Protein AF-A0A2W6CCV8-F1 (afdb_monomer)

Secondary structure (DSSP, 8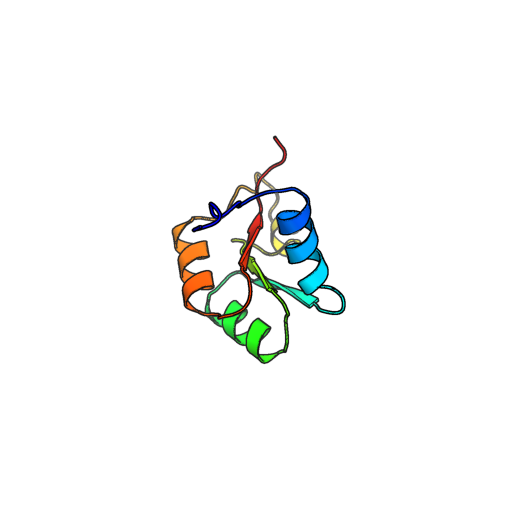-state):
-------S-HHHHHHHHHTTTTS-EEEESSHHHHHHHHHTT-SEEEE-SS-HHHHHHH-S---PPPHHHHHHHHHH-SS-EEE-----

Solvent-accessible surface area (backbone atoms only — not comparable to full-atom values): 5448 Å² total; per-residue (Å²): 135,84,78,79,87,85,74,89,44,70,68,56,57,50,50,60,59,60,74,50,65,96,55,46,71,44,82,29,68,46,36,68,50,38,36,50,39,49,75,72,62,33,55,27,37,32,44,38,79,59,56,73,69,51,47,65,72,73,51,83,86,84,71,54,54,61,65,70,61,47,52,46,32,54,73,48,44,89,57,53,76,44,71,60,72,71,92,131

Mean predicted aligned error: 3.64 Å

Structure (mmCIF, N/CA/C/O backbone):
data_AF-A0A2W6CCV8-F1
#
_entry.id   AF-A0A2W6CCV8-F1
#
loop_
_atom_site.group_PDB
_atom_site.id
_atom_site.type_symbol
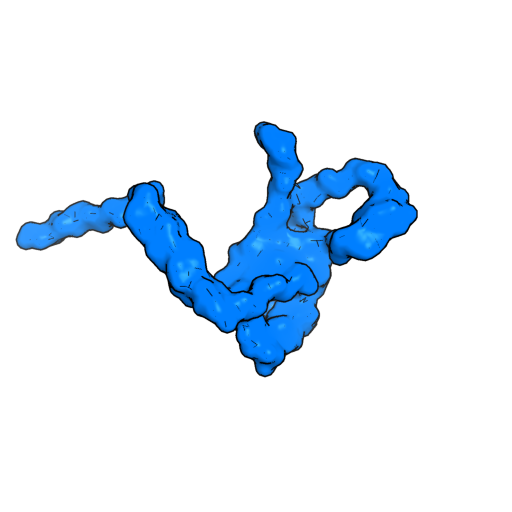_atom_site.label_atom_id
_atom_site.label_alt_id
_atom_site.label_comp_id
_atom_site.label_asym_id
_atom_site.label_entity_id
_atom_site.label_seq_id
_atom_site.pdbx_PDB_ins_code
_atom_site.Cartn_x
_atom_site.Cartn_y
_atom_site.Cartn_z
_atom_site.occupancy
_atom_site.B_iso_or_equiv
_atom_site.auth_seq_id
_atom_site.auth_comp_id
_atom_site.auth_asym_id
_atom_site.auth_atom_id
_atom_site.pdbx_PDB_model_num
ATOM 1 N N . MET A 1 1 ? -22.196 25.662 18.870 1.00 51.94 1 MET A N 1
ATOM 2 C CA . MET A 1 1 ? -20.873 26.048 18.338 1.00 51.94 1 MET A CA 1
ATOM 3 C C . MET A 1 1 ? -20.349 24.876 17.540 1.00 51.94 1 MET A C 1
ATOM 5 O O . MET A 1 1 ? -20.156 23.817 18.117 1.00 51.94 1 MET A O 1
ATOM 9 N N . THR A 1 2 ? -20.209 25.023 16.228 1.00 62.28 2 THR A N 1
ATOM 10 C CA . THR A 1 2 ? -19.635 23.976 15.378 1.00 62.28 2 THR A CA 1
ATOM 11 C C . THR A 1 2 ? -18.122 24.145 15.434 1.00 62.28 2 THR A C 1
ATOM 13 O O . THR A 1 2 ? -17.602 25.115 14.888 1.00 62.28 2 THR A O 1
ATOM 16 N N . GLU A 1 3 ? -17.415 23.279 16.162 1.00 76.00 3 GLU A N 1
ATOM 17 C CA . GLU A 1 3 ? -15.950 23.260 16.102 1.00 76.00 3 GLU A CA 1
ATOM 18 C C . GLU A 1 3 ? -15.508 22.996 14.658 1.00 76.00 3 GLU A C 1
ATOM 20 O O . GLU A 1 3 ? -16.015 22.093 13.988 1.00 76.00 3 GLU A O 1
ATOM 25 N N . ALA A 1 4 ? -14.575 23.807 14.159 1.00 81.19 4 ALA A N 1
ATOM 26 C CA . ALA A 1 4 ? -13.990 23.597 12.844 1.00 81.19 4 ALA A CA 1
ATOM 27 C C . ALA A 1 4 ? -13.233 22.260 12.831 1.00 81.19 4 ALA A C 1
ATOM 29 O O . ALA A 1 4 ? -12.429 21.979 13.719 1.00 81.19 4 ALA A O 1
ATOM 30 N N . ARG A 1 5 ? -13.474 21.423 11.816 1.00 87.81 5 ARG A N 1
ATOM 31 C CA . ARG A 1 5 ? -12.804 20.124 11.681 1.00 87.81 5 ARG A CA 1
ATOM 32 C C . ARG A 1 5 ? -11.320 20.336 11.374 1.00 87.81 5 ARG A C 1
ATOM 34 O O . ARG A 1 5 ? -10.968 20.771 10.283 1.00 87.81 5 ARG A O 1
ATOM 41 N N . ILE A 1 6 ? -10.450 19.993 12.320 1.00 90.81 6 ILE A N 1
ATOM 42 C CA . ILE A 1 6 ? -8.996 20.105 12.161 1.00 90.81 6 ILE A CA 1
ATOM 43 C C . ILE A 1 6 ? -8.440 18.783 11.603 1.00 90.81 6 ILE A C 1
ATOM 45 O O . ILE A 1 6 ? -8.486 17.749 12.269 1.00 90.81 6 ILE A O 1
ATOM 49 N N . THR A 1 7 ? -7.887 18.807 10.388 1.00 94.31 7 THR A N 1
ATOM 50 C CA . THR A 1 7 ? -7.300 17.636 9.706 1.00 94.31 7 THR A CA 1
ATOM 51 C C . THR A 1 7 ? -5.775 17.730 9.611 1.00 94.31 7 THR A C 1
ATOM 53 O O . THR A 1 7 ? -5.212 18.818 9.632 1.00 94.31 7 THR A O 1
ATOM 56 N N . GLY A 1 8 ? -5.083 16.593 9.477 1.00 94.75 8 GLY A N 1
ATOM 57 C CA . GLY A 1 8 ? -3.655 16.563 9.114 1.00 94.75 8 GLY A CA 1
ATOM 58 C C . GLY A 1 8 ? -2.661 17.030 10.187 1.00 94.75 8 GLY A C 1
ATOM 59 O O . GLY A 1 8 ? -1.485 17.227 9.877 1.00 94.75 8 GLY A O 1
ATOM 60 N N . THR A 1 9 ? -3.094 17.188 11.439 1.00 96.94 9 THR A N 1
ATOM 61 C CA . THR A 1 9 ? -2.197 17.503 12.563 1.00 96.94 9 THR A CA 1
ATOM 62 C C . THR A 1 9 ? -1.276 16.332 12.891 1.00 96.94 9 THR A C 1
ATOM 64 O O . THR A 1 9 ? -1.590 15.178 12.596 1.00 96.94 9 THR A O 1
ATOM 67 N N . GLU A 1 10 ? -0.162 16.614 13.569 1.00 97.69 10 GLU A N 1
ATOM 68 C CA . GLU A 1 10 ? 0.769 15.587 14.059 1.00 97.69 10 GLU A CA 1
ATOM 69 C C . GLU A 1 10 ? 0.066 14.482 14.853 1.00 97.69 10 GLU A C 1
ATOM 71 O O . GLU A 1 10 ? 0.331 13.301 14.647 1.00 97.69 10 GLU A O 1
ATOM 76 N N . ARG A 1 11 ? -0.883 14.856 15.719 1.00 96.38 11 ARG A N 1
ATOM 77 C CA . ARG A 1 11 ? -1.655 13.899 16.519 1.00 96.38 11 ARG A CA 1
ATOM 78 C C . ARG A 1 11 ? -2.471 12.950 15.642 1.00 96.38 11 ARG A C 1
ATOM 80 O O . ARG A 1 11 ? -2.459 11.752 15.890 1.00 96.38 11 ARG A O 1
ATOM 87 N N . VAL A 1 12 ? -3.148 13.475 14.617 1.00 96.19 12 VAL A N 1
ATOM 88 C CA . VAL A 1 12 ? -3.965 12.668 13.693 1.00 96.19 12 VAL A CA 1
ATOM 89 C C . VAL A 1 12 ? -3.080 11.749 12.849 1.00 96.19 12 VAL A C 1
ATOM 91 O O . VAL A 1 12 ? -3.378 10.565 12.726 1.00 96.19 12 VAL A O 1
ATOM 94 N N . LYS A 1 13 ? -1.962 12.262 12.320 1.00 97.56 13 LYS A N 1
ATOM 95 C CA . LYS A 1 13 ? -1.008 11.479 11.517 1.00 97.56 13 LYS A CA 1
ATOM 96 C C . LYS A 1 13 ? -0.383 10.335 12.316 1.00 97.56 13 LYS A C 1
ATOM 98 O O . LYS A 1 13 ? -0.340 9.207 11.837 1.00 97.56 13 LYS A O 1
ATOM 103 N N . ARG A 1 14 ? 0.067 10.613 13.544 1.00 97.69 14 ARG A N 1
ATOM 104 C CA . ARG A 1 14 ? 0.624 9.590 14.443 1.00 97.69 14 ARG A CA 1
ATOM 105 C C . ARG A 1 14 ? -0.442 8.587 14.860 1.00 97.69 14 ARG A C 1
ATOM 107 O O . ARG A 1 14 ? -0.194 7.395 14.772 1.00 97.69 14 ARG A O 1
ATOM 114 N N . GLY A 1 15 ? -1.637 9.058 15.223 1.00 97.75 15 GLY A N 1
ATOM 115 C CA . GLY A 1 15 ? -2.763 8.198 15.589 1.00 97.75 15 GLY A CA 1
ATOM 116 C C . GLY A 1 15 ? -3.124 7.180 14.504 1.00 97.75 15 GLY A C 1
ATOM 117 O O . GLY A 1 15 ? -3.343 6.019 14.824 1.00 97.75 15 GLY A O 1
ATOM 118 N N . LEU A 1 16 ? -3.095 7.574 13.224 1.00 96.81 16 LEU A N 1
ATOM 119 C CA . LEU A 1 16 ? -3.308 6.640 12.113 1.00 96.81 16 LEU A CA 1
ATOM 120 C C . LEU A 1 16 ? -2.267 5.508 12.096 1.00 96.81 16 LEU A C 1
ATOM 122 O O . LEU A 1 16 ? -2.631 4.351 11.918 1.00 96.81 16 LEU A O 1
ATOM 126 N N . ALA A 1 17 ? -0.984 5.822 12.300 1.00 97.50 17 ALA A N 1
ATOM 127 C CA . ALA A 1 17 ? 0.074 4.810 12.337 1.00 97.50 17 ALA A CA 1
ATOM 128 C C . ALA A 1 17 ? -0.045 3.883 13.561 1.00 97.50 17 ALA A C 1
ATOM 130 O O . ALA A 1 17 ? 0.222 2.688 13.463 1.00 97.50 17 ALA A O 1
ATOM 131 N N . GLU A 1 18 ? -0.483 4.415 14.704 1.00 98.12 18 GLU A N 1
ATOM 132 C CA . GLU A 1 18 ? -0.723 3.641 15.926 1.00 98.12 18 GLU A CA 1
ATOM 133 C C . GLU A 1 18 ? -1.809 2.568 15.741 1.00 98.12 18 GLU A C 1
ATOM 135 O O . GLU A 1 18 ? -1.672 1.471 16.279 1.00 98.12 18 GLU A O 1
ATOM 140 N N . MET A 1 19 ? -2.838 2.837 14.928 1.00 97.38 19 MET A N 1
ATOM 141 C CA . MET A 1 19 ? -3.910 1.874 14.622 1.00 97.38 19 MET A CA 1
ATOM 142 C C . MET A 1 19 ? -3.433 0.640 13.840 1.00 97.38 19 MET A C 1
ATOM 144 O O . MET A 1 19 ? -4.145 -0.358 13.800 1.00 97.38 19 MET A O 1
ATOM 148 N N . LEU A 1 20 ? -2.248 0.693 13.223 1.00 97.75 20 LEU A N 1
ATOM 149 C CA . LEU A 1 20 ? -1.682 -0.408 12.432 1.00 97.75 20 LEU A CA 1
ATOM 150 C C . LEU A 1 20 ? -0.750 -1.320 13.248 1.00 97.75 20 LEU A C 1
ATOM 152 O O . LEU A 1 20 ? -0.216 -2.298 12.721 1.00 97.75 20 LEU A O 1
ATOM 156 N N . LYS A 1 21 ? -0.508 -1.002 14.527 1.00 97.75 21 LYS A N 1
ATOM 157 C CA . LYS A 1 21 ? 0.383 -1.786 15.391 1.00 97.75 21 LYS A CA 1
ATOM 158 C C . LYS A 1 21 ? -0.139 -3.208 15.599 1.00 97.75 21 LYS A C 1
ATOM 160 O O . LYS A 1 21 ? -1.330 -3.429 15.769 1.00 97.75 21 LYS A O 1
ATOM 165 N N . GLY A 1 22 ? 0.789 -4.166 15.636 1.00 96.94 22 GLY A N 1
ATOM 166 C CA . GLY A 1 22 ? 0.483 -5.587 15.840 1.00 96.94 22 GLY A CA 1
ATOM 167 C C . GLY A 1 22 ? -0.009 -6.323 14.590 1.00 96.94 22 GLY A C 1
ATOM 168 O O . GLY A 1 22 ? -0.251 -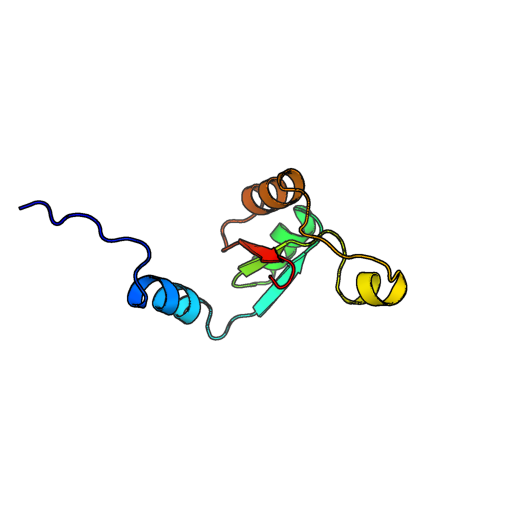7.522 14.66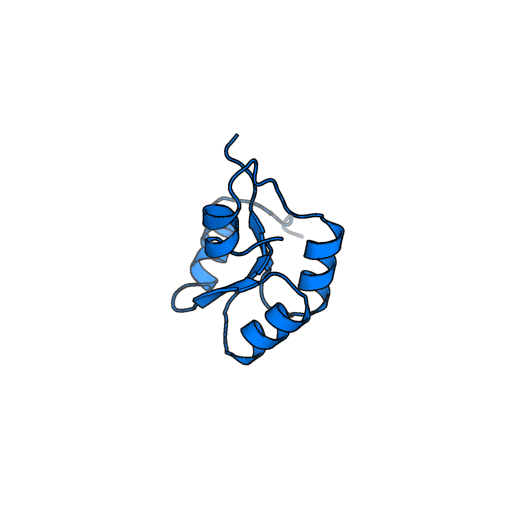6 1.00 96.94 22 GLY A O 1
ATOM 169 N N . GLY A 1 23 ? -0.130 -5.633 13.453 1.00 97.94 23 GLY A N 1
ATOM 170 C CA . GLY A 1 23 ? -0.520 -6.223 12.178 1.00 97.94 23 GLY A CA 1
ATOM 171 C C . GLY A 1 23 ? 0.629 -6.431 11.195 1.00 97.94 23 GLY A C 1
ATOM 172 O O . GLY A 1 23 ? 1.776 -6.057 11.443 1.00 97.94 23 GLY A O 1
ATOM 173 N N . VAL A 1 24 ? 0.287 -6.999 10.039 1.00 98.56 24 VAL A N 1
ATOM 174 C CA . VAL A 1 24 ? 1.184 -7.161 8.887 1.00 98.56 24 VAL A CA 1
ATOM 175 C C . VAL A 1 24 ? 0.702 -6.279 7.738 1.00 98.56 24 VAL A C 1
ATOM 177 O O . VAL A 1 24 ? -0.492 -6.245 7.440 1.00 98.56 24 VAL A O 1
ATOM 180 N N . ILE A 1 25 ? 1.638 -5.583 7.089 1.00 98.56 25 ILE A N 1
ATOM 181 C CA . ILE A 1 25 ? 1.404 -4.828 5.853 1.00 98.56 25 ILE A CA 1
ATOM 182 C C . ILE A 1 25 ? 2.032 -5.616 4.706 1.00 98.56 25 ILE A C 1
ATOM 184 O O . ILE A 1 25 ? 3.218 -5.941 4.777 1.00 98.56 25 ILE A O 1
ATOM 188 N N . MET A 1 26 ? 1.252 -5.939 3.676 1.00 98.62 26 MET A N 1
ATOM 189 C CA . MET A 1 26 ? 1.704 -6.801 2.577 1.00 98.62 26 MET A CA 1
ATOM 190 C C . MET A 1 26 ? 1.949 -6.006 1.292 1.00 98.62 26 MET A C 1
ATOM 192 O O . MET A 1 26 ? 1.100 -5.218 0.882 1.00 98.62 26 MET A O 1
ATOM 196 N N . ASP A 1 27 ? 3.095 -6.235 0.648 1.00 98.38 27 ASP A N 1
ATOM 197 C CA . ASP A 1 27 ? 3.379 -5.737 -0.703 1.00 98.38 27 ASP A CA 1
ATOM 198 C C . ASP A 1 27 ? 2.509 -6.498 -1.723 1.00 98.38 27 ASP A C 1
ATOM 200 O O . ASP A 1 27 ? 2.499 -7.730 -1.724 1.00 98.38 27 ASP A O 1
ATOM 204 N N . VAL A 1 28 ? 1.799 -5.778 -2.596 1.00 98.31 28 VAL A N 1
ATOM 205 C CA . VAL A 1 28 ? 0.902 -6.348 -3.618 1.00 98.31 28 VAL A CA 1
ATOM 206 C C . VAL A 1 28 ? 1.077 -5.642 -4.962 1.00 98.31 28 VAL A C 1
ATOM 208 O O . VAL A 1 28 ? 1.297 -4.428 -5.014 1.00 98.31 28 VAL A O 1
ATOM 211 N N . VAL A 1 29 ? 0.965 -6.407 -6.052 1.00 97.81 29 VAL A N 1
ATOM 212 C CA . VAL A 1 29 ? 1.128 -5.906 -7.430 1.00 97.81 29 VAL A CA 1
ATOM 213 C C . VAL A 1 29 ? -0.160 -5.952 -8.264 1.00 97.81 29 VAL A C 1
ATOM 215 O O . VAL A 1 29 ? -0.194 -5.377 -9.349 1.00 97.81 29 VAL A O 1
ATOM 218 N N . THR A 1 30 ? -1.230 -6.591 -7.774 1.00 98.12 30 THR A N 1
ATOM 219 C CA . THR A 1 30 ? -2.546 -6.627 -8.444 1.00 98.12 30 THR A CA 1
ATOM 220 C C . THR A 1 30 ? -3.710 -6.472 -7.452 1.00 98.12 30 THR A C 1
ATOM 222 O O . THR A 1 30 ? -3.526 -6.728 -6.255 1.00 98.12 30 THR A O 1
ATOM 225 N N . PRO A 1 31 ? -4.918 -6.093 -7.919 1.00 98.31 31 PRO A N 1
ATOM 226 C CA . PRO A 1 31 ? -6.130 -6.073 -7.095 1.00 98.31 31 PRO A CA 1
ATOM 227 C C . PRO A 1 31 ? -6.437 -7.419 -6.425 1.00 98.31 31 PRO A C 1
ATOM 229 O O . PRO A 1 31 ? -6.789 -7.461 -5.250 1.00 98.31 31 PRO A O 1
ATOM 232 N N . GLU A 1 32 ? -6.229 -8.533 -7.127 1.00 98.44 32 GLU A N 1
ATOM 233 C CA . GLU A 1 32 ? -6.482 -9.879 -6.600 1.00 98.44 32 GLU A CA 1
ATOM 234 C C . GLU A 1 32 ? -5.540 -10.209 -5.439 1.00 98.44 32 GLU A C 1
ATOM 236 O O . GLU A 1 32 ? -5.966 -10.774 -4.431 1.00 98.44 32 GLU A O 1
ATOM 241 N N . GLN A 1 33 ? -4.263 -9.824 -5.542 1.00 98.44 33 GLN A N 1
ATOM 242 C CA . GLN A 1 33 ? -3.322 -9.960 -4.429 1.00 98.44 33 GLN A CA 1
ATOM 243 C C . GLN A 1 33 ? -3.737 -9.114 -3.227 1.00 98.44 33 GLN A C 1
ATOM 245 O O . GLN A 1 33 ? -3.596 -9.573 -2.095 1.00 98.44 33 GLN A O 1
ATOM 250 N N . ALA A 1 34 ? -4.276 -7.914 -3.457 1.00 98.62 34 ALA A N 1
ATOM 251 C CA . ALA A 1 34 ? -4.779 -7.061 -2.388 1.00 98.62 34 ALA A CA 1
ATOM 252 C C . ALA A 1 34 ? -5.952 -7.718 -1.646 1.00 98.62 34 ALA A C 1
ATOM 254 O O . ALA A 1 34 ? -5.910 -7.823 -0.420 1.00 98.62 34 ALA A O 1
ATOM 255 N N . SER A 1 35 ? -6.944 -8.245 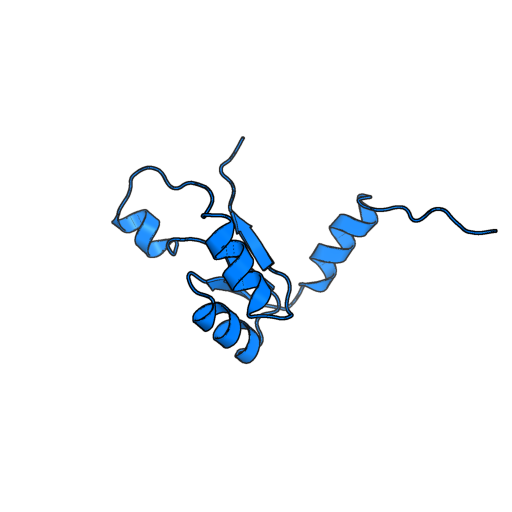-2.372 1.00 98.56 35 SER A N 1
ATOM 256 C CA . SER A 1 35 ? -8.070 -8.961 -1.759 1.00 98.56 35 SER A CA 1
ATOM 257 C C . SER A 1 35 ? -7.621 -10.228 -1.017 1.00 98.56 35 SER A C 1
ATOM 259 O O . SER A 1 35 ? -8.138 -10.526 0.058 1.00 98.56 35 SER A O 1
ATOM 261 N N . MET A 1 36 ? -6.622 -10.959 -1.532 1.00 98.62 36 MET A N 1
ATOM 262 C CA . MET A 1 36 ? -6.035 -12.103 -0.818 1.00 98.62 36 MET A CA 1
ATOM 263 C C . MET A 1 36 ? -5.303 -11.683 0.463 1.00 98.62 36 MET A C 1
ATOM 265 O O . MET A 1 36 ? -5.422 -12.366 1.479 1.00 98.62 36 MET A O 1
ATOM 269 N N . ALA A 1 37 ? -4.568 -10.569 0.438 1.00 98.69 37 ALA A N 1
ATOM 270 C CA . ALA A 1 37 ? -3.886 -10.037 1.615 1.00 98.69 37 ALA A CA 1
ATOM 271 C C . ALA A 1 37 ? -4.883 -9.618 2.706 1.00 98.69 37 ALA A C 1
ATOM 273 O O . ALA A 1 37 ? -4.692 -9.952 3.876 1.00 98.69 37 ALA A O 1
ATOM 274 N N . GLU A 1 38 ? -5.971 -8.943 2.327 1.00 98.62 38 GLU A N 1
ATOM 275 C CA . GLU A 1 38 ? -7.059 -8.590 3.245 1.00 98.62 38 GLU A CA 1
ATOM 276 C C . GLU A 1 38 ? -7.712 -9.842 3.848 1.00 98.62 38 GLU A C 1
ATOM 278 O O . GLU A 1 38 ? -7.830 -9.946 5.069 1.00 98.62 38 GLU A O 1
ATOM 283 N N . ALA A 1 39 ? -8.046 -10.839 3.021 1.00 98.50 39 ALA A N 1
ATOM 284 C CA . ALA A 1 39 ? -8.613 -12.106 3.487 1.00 98.50 39 ALA A CA 1
ATOM 285 C C . ALA A 1 39 ? -7.664 -12.884 4.421 1.00 98.50 39 ALA A C 1
ATOM 287 O O . ALA A 1 39 ? -8.121 -13.594 5.317 1.00 98.50 39 ALA A O 1
ATOM 288 N N . ALA A 1 40 ? -6.349 -12.732 4.245 1.00 98.50 40 ALA A N 1
ATOM 289 C CA . ALA A 1 40 ? -5.324 -13.313 5.111 1.00 98.50 40 ALA A CA 1
ATOM 290 C C . ALA A 1 40 ? -5.117 -12.544 6.433 1.00 98.50 40 ALA A C 1
ATOM 292 O O . ALA A 1 40 ? -4.322 -12.976 7.269 1.00 98.50 40 ALA A O 1
ATOM 293 N N . GLY A 1 41 ? -5.815 -11.422 6.641 1.00 98.31 41 GLY A N 1
ATOM 294 C CA . GLY A 1 41 ? -5.737 -10.622 7.863 1.00 98.31 41 GLY A CA 1
ATOM 295 C C . GLY A 1 41 ? -4.647 -9.548 7.853 1.00 98.31 41 GLY A C 1
ATOM 296 O O . GLY A 1 41 ? -4.204 -9.120 8.921 1.00 98.31 41 GLY A O 1
ATOM 297 N N . ALA A 1 42 ? -4.191 -9.101 6.678 1.00 98.62 42 ALA A N 1
ATOM 298 C CA . ALA A 1 42 ? -3.341 -7.917 6.591 1.00 98.62 42 ALA A CA 1
ATOM 299 C C . ALA A 1 42 ? -4.081 -6.682 7.137 1.00 98.62 42 ALA A C 1
ATOM 301 O O . ALA A 1 42 ? -5.260 -6.477 6.859 1.00 98.62 42 ALA A O 1
ATOM 302 N N . VAL A 1 43 ? -3.380 -5.826 7.886 1.00 98.62 43 VAL A N 1
ATOM 303 C CA . VAL A 1 43 ? -3.968 -4.575 8.411 1.00 98.62 43 VAL A CA 1
ATOM 304 C C . VAL A 1 43 ? -3.894 -3.425 7.412 1.00 98.62 43 VAL A C 1
ATOM 306 O O . VAL A 1 43 ? -4.554 -2.409 7.598 1.00 98.62 43 VAL A O 1
ATOM 309 N N . ALA A 1 44 ? -3.062 -3.565 6.380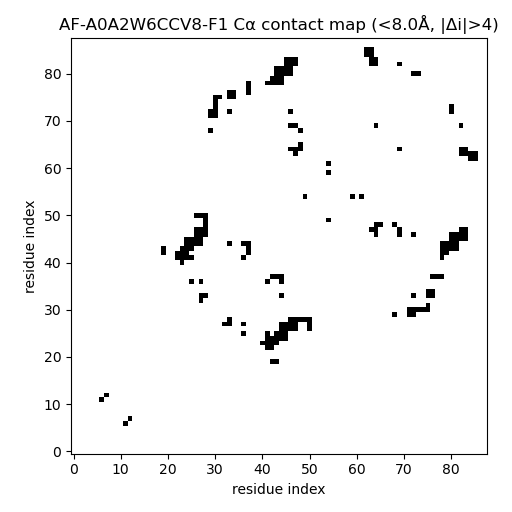 1.00 98.75 44 ALA A N 1
ATOM 310 C CA . ALA A 1 44 ? -2.935 -2.657 5.248 1.00 98.75 44 ALA A CA 1
ATOM 311 C C . ALA A 1 44 ? -2.209 -3.368 4.094 1.00 98.75 44 ALA A C 1
ATOM 313 O O . ALA A 1 44 ? -1.536 -4.385 4.297 1.00 98.75 44 ALA A O 1
ATOM 314 N N . VAL A 1 45 ? -2.277 -2.791 2.898 1.00 98.75 45 VAL A N 1
ATOM 315 C CA . VAL A 1 45 ? -1.487 -3.229 1.736 1.00 98.75 45 VAL A CA 1
ATOM 316 C C . VAL A 1 45 ? -0.576 -2.116 1.235 1.00 98.75 45 VAL A C 1
ATOM 318 O O . VAL A 1 45 ? -0.865 -0.932 1.398 1.00 98.75 45 VAL A O 1
ATOM 321 N N . MET A 1 46 ? 0.533 -2.497 0.612 1.00 98.69 46 MET A N 1
ATOM 322 C CA . MET A 1 46 ? 1.484 -1.607 -0.042 1.00 98.69 46 MET A CA 1
ATOM 323 C C . MET A 1 46 ? 1.449 -1.878 -1.549 1.00 98.69 46 MET A C 1
ATOM 325 O O . MET A 1 46 ? 1.878 -2.934 -2.006 1.00 98.69 46 MET A O 1
ATOM 329 N N . ALA A 1 47 ? 0.931 -0.924 -2.319 1.00 98.31 47 ALA A N 1
ATOM 330 C CA . ALA A 1 47 ? 0.824 -1.007 -3.770 1.00 98.31 47 ALA A CA 1
ATOM 331 C C . ALA A 1 47 ? 2.156 -0.648 -4.447 1.00 98.31 47 ALA A C 1
ATOM 333 O O . ALA A 1 47 ? 2.753 0.403 -4.176 1.00 98.31 47 ALA A O 1
ATOM 334 N N . LEU A 1 48 ? 2.621 -1.531 -5.329 1.00 97.06 48 LEU A N 1
ATOM 335 C CA . LEU A 1 48 ? 3.826 -1.358 -6.141 1.00 97.06 48 LEU A CA 1
ATOM 336 C C . LEU A 1 48 ? 3.748 -2.191 -7.426 1.00 97.06 48 LEU A C 1
ATOM 338 O O . LEU A 1 48 ? 3.170 -3.261 -7.431 1.00 97.06 48 LEU A O 1
ATOM 342 N N . GLU A 1 49 ? 4.391 -1.751 -8.504 1.00 93.00 49 GLU A N 1
ATOM 343 C CA . GLU A 1 49 ? 4.390 -2.467 -9.796 1.00 93.00 49 GLU A CA 1
ATOM 344 C C . GLU A 1 49 ? 5.199 -3.770 -9.785 1.00 93.00 49 GLU A C 1
ATOM 346 O O . GLU A 1 49 ? 4.944 -4.672 -10.577 1.00 93.00 49 GLU A O 1
ATOM 351 N N . ARG A 1 50 ? 6.224 -3.855 -8.932 1.00 94.12 50 ARG A N 1
ATOM 352 C CA . ARG A 1 50 ? 7.161 -4.985 -8.872 1.00 94.12 50 ARG A CA 1
ATOM 353 C C . ARG A 1 50 ? 7.626 -5.193 -7.449 1.00 94.12 50 ARG A C 1
ATOM 355 O O . ARG A 1 50 ? 8.088 -4.235 -6.827 1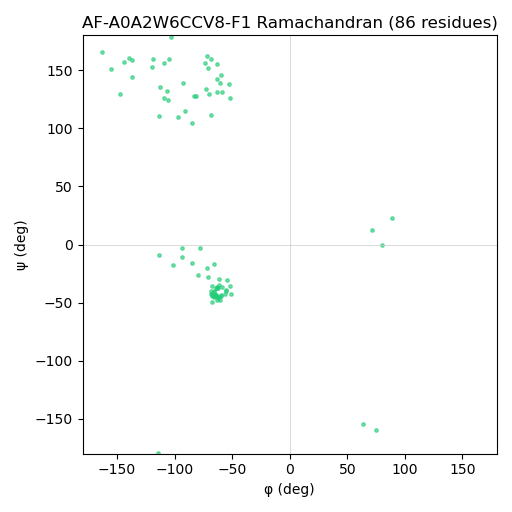.00 94.12 50 ARG A O 1
ATOM 362 N N . VAL A 1 51 ? 7.554 -6.426 -6.948 1.00 93.75 51 VAL A N 1
ATOM 363 C CA . VAL A 1 51 ? 8.000 -6.738 -5.583 1.00 93.75 51 VAL A CA 1
ATOM 364 C C . VAL A 1 51 ? 9.502 -6.475 -5.417 1.00 93.75 51 VAL A C 1
ATOM 366 O O . VAL A 1 51 ? 10.253 -6.534 -6.395 1.00 93.75 51 VAL A O 1
ATOM 369 N N . PRO A 1 52 ? 10.000 -6.208 -4.193 1.00 94.19 52 PRO A N 1
ATOM 370 C CA . PRO A 1 52 ? 11.411 -5.882 -3.976 1.00 94.19 52 PRO A CA 1
ATOM 371 C C . PRO A 1 52 ? 12.400 -6.917 -4.532 1.00 94.19 52 PRO A C 1
ATOM 373 O O . PRO A 1 52 ? 13.503 -6.550 -4.936 1.00 94.19 52 PRO A O 1
ATOM 376 N N . ALA A 1 53 ? 12.016 -8.197 -4.570 1.00 95.81 53 ALA A N 1
ATOM 377 C CA . ALA A 1 53 ? 12.820 -9.255 -5.178 1.00 95.81 53 ALA A CA 1
ATOM 378 C C . ALA A 1 53 ? 13.006 -9.044 -6.691 1.00 95.81 53 ALA A C 1
ATOM 380 O O . ALA A 1 53 ? 14.131 -9.124 -7.184 1.00 95.81 53 ALA A O 1
ATOM 381 N N . ASP A 1 54 ? 11.935 -8.693 -7.403 1.00 93.31 54 ASP A N 1
ATOM 382 C CA . ASP A 1 54 ? 11.972 -8.406 -8.837 1.00 93.31 54 ASP A CA 1
ATOM 383 C C . ASP A 1 54 ? 12.747 -7.119 -9.124 1.00 93.31 54 ASP A C 1
ATOM 385 O O . ASP A 1 54 ? 13.600 -7.104 -10.005 1.00 93.31 54 ASP A O 1
ATOM 389 N N . ILE A 1 55 ? 12.544 -6.061 -8.326 1.00 94.19 55 ILE A N 1
ATOM 390 C CA . ILE A 1 55 ? 13.305 -4.804 -8.464 1.00 94.19 55 ILE A CA 1
ATOM 391 C C . ILE A 1 55 ? 14.816 -5.063 -8.362 1.00 94.19 55 ILE A C 1
ATOM 393 O O . ILE A 1 55 ? 15.592 -4.505 -9.136 1.00 94.19 55 ILE A O 1
ATOM 397 N N . ARG A 1 56 ? 15.244 -5.911 -7.417 1.00 95.94 5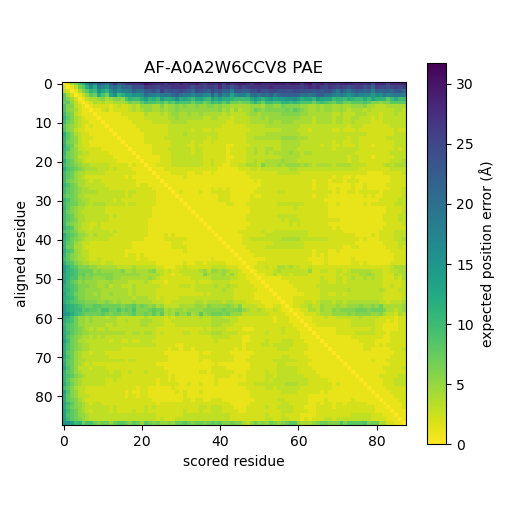6 ARG A N 1
ATOM 398 C CA . ARG A 1 56 ? 16.662 -6.269 -7.244 1.00 95.94 56 ARG A CA 1
ATOM 399 C C . ARG A 1 56 ? 17.201 -7.097 -8.407 1.00 95.94 56 ARG A C 1
ATOM 401 O O . ARG A 1 56 ? 18.341 -6.877 -8.802 1.00 95.94 56 ARG A O 1
ATOM 408 N N . ARG A 1 57 ? 16.408 -8.040 -8.925 1.00 96.81 57 ARG A N 1
ATOM 409 C CA . ARG A 1 57 ? 16.790 -8.900 -10.054 1.00 96.81 57 ARG A CA 1
ATOM 410 C C . ARG A 1 57 ? 16.911 -8.107 -11.353 1.00 96.81 57 ARG A C 1
ATOM 412 O O . ARG A 1 57 ? 17.902 -8.250 -12.059 1.00 96.81 57 ARG A O 1
ATOM 419 N N . ASP A 1 58 ? 15.904 -7.299 -11.663 1.00 94.56 58 ASP A N 1
ATOM 420 C CA . ASP A 1 58 ? 15.790 -6.609 -12.951 1.00 94.56 58 ASP A CA 1
ATOM 421 C C . ASP A 1 58 ? 16.679 -5.355 -13.008 1.00 94.56 58 ASP A C 1
ATOM 423 O O . ASP A 1 58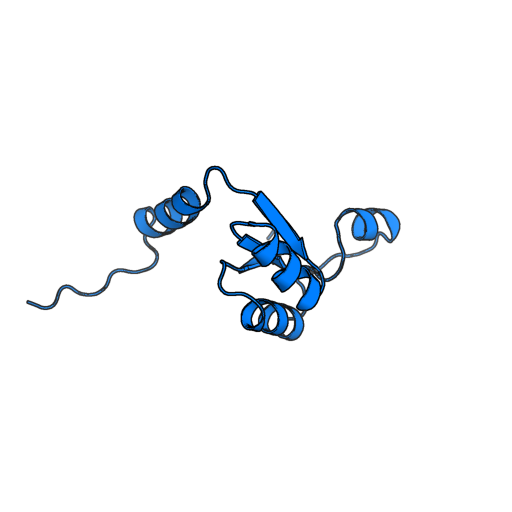 ? 17.081 -4.912 -14.084 1.00 94.56 58 ASP A O 1
ATOM 427 N N . GLY A 1 59 ? 16.979 -4.761 -11.848 1.00 93.19 59 GLY A N 1
ATOM 428 C CA . GLY A 1 59 ? 17.730 -3.516 -11.754 1.00 93.19 59 GLY A CA 1
ATOM 429 C C . GLY A 1 59 ? 17.006 -2.326 -12.398 1.00 93.19 59 GLY A C 1
ATOM 430 O O . GLY A 1 59 ? 15.775 -2.267 -12.495 1.00 93.19 59 GLY A O 1
ATOM 431 N N . GLY A 1 60 ? 17.789 -1.331 -12.822 1.00 95.31 60 GLY A N 1
ATOM 432 C CA . GLY A 1 60 ? 17.278 -0.109 -13.445 1.00 95.31 60 GLY A CA 1
ATOM 433 C C . GLY A 1 60 ? 16.628 0.870 -12.461 1.00 95.31 60 GLY A C 1
ATOM 434 O O . GLY A 1 60 ? 16.897 0.867 -11.261 1.00 95.31 60 GLY A O 1
ATOM 435 N N . VAL A 1 61 ? 15.785 1.764 -12.987 1.00 95.25 61 VAL A N 1
ATOM 436 C CA . VAL A 1 61 ? 15.149 2.834 -12.202 1.00 95.25 61 VAL A CA 1
ATOM 437 C C . VAL A 1 61 ? 13.743 2.415 -11.779 1.00 95.25 61 VAL A C 1
ATOM 439 O O . VAL A 1 61 ? 12.827 2.386 -12.601 1.00 95.25 61 VAL A O 1
ATOM 442 N N . ALA A 1 62 ? 13.553 2.154 -10.487 1.00 96.06 62 ALA A N 1
ATOM 443 C CA . ALA A 1 62 ? 12.231 1.975 -9.890 1.00 96.06 62 ALA A CA 1
ATOM 444 C C . ALA A 1 62 ? 11.600 3.339 -9.557 1.00 96.06 62 ALA A C 1
ATOM 446 O O . ALA A 1 62 ? 12.223 4.182 -8.907 1.00 96.06 62 ALA A O 1
ATOM 447 N N . ARG A 1 63 ? 10.372 3.570 -10.028 1.00 96.19 63 ARG A N 1
ATOM 448 C CA . ARG A 1 63 ? 9.603 4.806 -9.805 1.00 96.19 63 ARG A CA 1
ATOM 449 C C . ARG A 1 63 ? 8.361 4.514 -8.955 1.00 96.19 63 ARG A C 1
ATOM 451 O O . ARG A 1 63 ? 8.156 3.382 -8.528 1.00 96.19 63 ARG A O 1
ATOM 458 N N . MET A 1 64 ? 7.574 5.557 -8.691 1.00 97.56 64 MET A N 1
ATOM 459 C CA . MET A 1 64 ? 6.210 5.399 -8.184 1.00 97.56 64 MET A CA 1
ATOM 460 C C . MET A 1 64 ? 5.387 4.591 -9.191 1.00 97.56 64 MET A C 1
ATOM 462 O O . MET A 1 64 ? 5.604 4.727 -10.394 1.00 97.56 64 MET A O 1
ATOM 466 N N . SER A 1 65 ? 4.463 3.783 -8.685 1.00 97.06 65 SER A N 1
ATOM 467 C CA . SER A 1 65 ? 3.531 3.011 -9.504 1.00 97.06 65 SER A CA 1
ATOM 468 C C . SER A 1 65 ? 2.485 3.881 -10.181 1.00 97.06 65 SER A C 1
ATOM 470 O O . SER A 1 65 ? 2.127 4.941 -9.659 1.00 97.06 65 SER A O 1
ATOM 472 N N . ASP A 1 66 ? 1.997 3.418 -11.329 1.00 97.62 66 ASP A N 1
ATOM 473 C CA . ASP A 1 66 ? 0.907 4.070 -12.051 1.00 97.62 66 ASP A CA 1
ATOM 474 C C . ASP A 1 66 ? -0.304 4.317 -11.120 1.00 97.62 66 ASP A C 1
ATOM 476 O O . ASP A 1 66 ? -0.798 3.376 -10.484 1.00 97.62 66 ASP A O 1
ATOM 480 N N . PRO A 1 67 ? -0.816 5.560 -11.022 1.00 98.06 67 PRO A N 1
ATOM 481 C CA . PRO A 1 67 ? -2.017 5.859 -10.251 1.00 98.06 67 PRO A CA 1
ATOM 482 C C . PRO A 1 67 ? -3.215 4.965 -10.590 1.00 98.06 67 PRO A C 1
ATOM 484 O O . PRO A 1 67 ? -3.951 4.594 -9.679 1.00 98.06 67 PRO A O 1
ATOM 487 N N . ALA A 1 68 ? -3.403 4.569 -11.853 1.00 97.75 68 ALA A N 1
ATOM 488 C CA . ALA A 1 68 ? -4.498 3.682 -12.248 1.00 97.75 68 ALA A CA 1
ATOM 489 C C . ALA A 1 68 ? -4.397 2.305 -11.570 1.00 97.75 68 ALA A C 1
ATOM 491 O O . ALA A 1 68 ? -5.406 1.742 -11.144 1.00 97.75 68 ALA A O 1
ATOM 492 N N . MET A 1 69 ? -3.175 1.790 -11.408 1.00 97.25 69 MET A N 1
ATOM 493 C CA . MET A 1 69 ? -2.910 0.540 -10.694 1.00 97.25 69 MET A CA 1
ATOM 494 C C . MET A 1 69 ? -3.199 0.682 -9.192 1.00 97.25 69 MET A C 1
ATOM 496 O O . MET A 1 69 ? -3.854 -0.183 -8.606 1.00 97.25 69 MET A O 1
ATOM 500 N N . ILE A 1 70 ? -2.797 1.802 -8.582 1.00 98.38 70 ILE A N 1
ATOM 501 C CA . ILE A 1 70 ? -3.072 2.088 -7.164 1.00 98.38 70 ILE A CA 1
ATOM 502 C C . ILE A 1 70 ? -4.581 2.231 -6.913 1.00 98.38 70 ILE A C 1
ATOM 504 O O . ILE A 1 70 ? -5.091 1.677 -5.939 1.00 98.38 70 ILE A O 1
ATOM 508 N N . GLU A 1 71 ? -5.313 2.938 -7.779 1.00 98.31 71 GLU A N 1
ATOM 509 C CA . GLU A 1 71 ? -6.772 3.070 -7.670 1.00 98.31 71 GLU A CA 1
ATOM 510 C C . GLU A 1 71 ? -7.482 1.721 -7.844 1.00 98.31 71 GLU A C 1
ATOM 512 O O . GLU A 1 71 ? -8.426 1.432 -7.108 1.00 98.31 71 GLU A O 1
ATOM 517 N N . GLY A 1 72 ? -6.988 0.853 -8.734 1.00 98.31 72 GLY A N 1
ATOM 518 C CA . GLY A 1 72 ? -7.483 -0.519 -8.866 1.00 98.31 72 GLY A CA 1
ATOM 519 C C . GLY A 1 72 ? -7.329 -1.331 -7.576 1.00 98.31 72 GLY A C 1
ATOM 520 O O . GLY A 1 72 ? -8.267 -2.005 -7.158 1.00 98.31 72 GLY A O 1
ATOM 521 N N . ILE A 1 73 ? -6.180 -1.220 -6.899 1.00 98.56 73 ILE A N 1
ATOM 522 C CA . ILE A 1 73 ? -5.956 -1.865 -5.595 1.00 98.56 73 ILE A CA 1
ATOM 523 C C . ILE A 1 73 ? -6.871 -1.272 -4.522 1.00 98.56 73 ILE A C 1
ATOM 525 O O . ILE A 1 73 ? -7.501 -2.022 -3.781 1.00 98.56 73 ILE A O 1
ATOM 529 N N . LYS A 1 74 ? -6.992 0.058 -4.454 1.00 98.50 74 LYS A N 1
ATOM 530 C CA . LYS A 1 74 ? -7.885 0.737 -3.499 1.00 98.50 74 LYS A CA 1
ATOM 531 C C . LYS A 1 74 ? -9.342 0.320 -3.657 1.00 98.50 74 LYS A C 1
ATOM 533 O O . LYS A 1 74 ? -10.042 0.229 -2.658 1.00 98.50 74 LYS A O 1
ATOM 538 N N . ALA A 1 75 ? -9.801 0.085 -4.882 1.00 98.44 75 ALA A N 1
ATOM 539 C CA . ALA A 1 75 ? -11.169 -0.352 -5.141 1.00 98.44 75 ALA A CA 1
ATOM 540 C C . ALA A 1 75 ? -11.434 -1.807 -4.710 1.00 98.44 75 ALA A C 1
ATOM 542 O O . ALA A 1 75 ? -12.591 -2.179 -4.527 1.00 98.44 75 ALA A O 1
ATOM 543 N N . ALA A 1 76 ? -10.388 -2.625 -4.558 1.00 98.38 76 ALA A N 1
ATOM 544 C CA . ALA A 1 76 ? -10.497 -4.059 -4.296 1.00 98.38 76 ALA A CA 1
ATOM 545 C C . ALA A 1 76 ? -10.471 -4.446 -2.809 1.00 98.38 76 ALA A C 1
ATOM 547 O O . ALA A 1 76 ? -10.736 -5.608 -2.495 1.00 98.38 76 ALA A O 1
ATOM 548 N N . VAL A 1 77 ? -10.139 -3.509 -1.912 1.00 98.62 77 VAL A N 1
ATOM 549 C CA . VAL A 1 77 ? -10.003 -3.767 -0.470 1.00 98.62 77 VAL A CA 1
ATOM 550 C C . VAL A 1 77 ? -10.625 -2.668 0.380 1.00 98.62 77 VAL A C 1
ATOM 552 O O . VAL A 1 77 ? -10.785 -1.531 -0.064 1.00 98.62 77 VAL A O 1
ATOM 555 N N . THR A 1 78 ? -10.944 -2.990 1.631 1.00 98.44 78 THR A N 1
ATOM 556 C CA . THR A 1 78 ? -11.460 -2.017 2.610 1.00 98.44 78 THR A CA 1
ATOM 557 C C . THR A 1 78 ? -10.402 -1.536 3.604 1.00 98.44 78 THR A C 1
ATOM 559 O O . THR A 1 78 ? -10.570 -0.490 4.237 1.00 98.44 78 THR A O 1
ATOM 562 N N . ILE A 1 79 ? -9.291 -2.267 3.722 1.00 98.56 79 ILE A N 1
ATOM 563 C CA . ILE A 1 79 ? -8.135 -1.895 4.545 1.00 98.56 79 ILE A CA 1
ATOM 564 C C . ILE A 1 79 ? -7.305 -0.750 3.926 1.00 98.56 79 ILE A C 1
ATOM 566 O O . ILE A 1 79 ? -7.323 -0.546 2.710 1.00 98.56 79 ILE A O 1
ATOM 570 N N . PRO A 1 80 ? -6.548 0.016 4.739 1.00 98.62 80 PRO A N 1
ATOM 571 C CA . PRO A 1 80 ? -5.685 1.089 4.251 1.00 98.62 80 PRO A CA 1
ATOM 572 C C . PRO A 1 80 ? -4.720 0.654 3.138 1.00 98.62 80 PRO A C 1
ATOM 574 O O . PRO A 1 80 ? -4.067 -0.387 3.228 1.00 98.62 80 PRO A O 1
ATOM 577 N N . VAL A 1 81 ? -4.570 1.513 2.125 1.00 98.62 81 VAL A N 1
ATOM 578 C CA . VAL A 1 81 ? -3.620 1.328 1.020 1.00 98.62 81 VAL A CA 1
ATOM 579 C C . VAL A 1 81 ? -2.484 2.336 1.137 1.00 98.62 81 VAL A C 1
ATOM 581 O O . VAL A 1 81 ? -2.702 3.546 1.214 1.00 98.62 81 VAL A O 1
ATOM 584 N N . MET A 1 82 ? -1.259 1.825 1.131 1.00 98.50 82 MET A N 1
ATOM 585 C CA . MET A 1 82 ? -0.019 2.589 1.051 1.00 98.50 82 MET A CA 1
ATOM 586 C C . MET A 1 82 ? 0.579 2.471 -0.352 1.00 98.50 82 MET A C 1
ATOM 588 O O . MET A 1 82 ? 0.288 1.529 -1.083 1.00 98.50 82 MET A O 1
ATOM 592 N N . ALA A 1 83 ? 1.447 3.409 -0.723 1.00 98.06 83 ALA A N 1
ATOM 593 C CA . ALA A 1 83 ? 2.188 3.367 -1.980 1.00 98.06 83 ALA A CA 1
ATOM 594 C C . ALA A 1 83 ? 3.602 3.926 -1.788 1.00 98.06 83 ALA A C 1
ATOM 596 O O . ALA A 1 83 ? 3.859 4.706 -0.865 1.00 98.06 83 ALA A O 1
ATOM 597 N N . LYS A 1 84 ? 4.531 3.532 -2.665 1.00 96.38 84 LYS A N 1
ATOM 598 C CA . LYS A 1 84 ? 5.930 3.979 -2.611 1.00 96.38 84 LYS A CA 1
ATOM 599 C C . LYS A 1 84 ? 6.166 5.220 -3.471 1.00 96.38 84 LYS A C 1
ATOM 601 O O . LYS A 1 84 ? 5.735 5.290 -4.618 1.00 96.38 84 LYS A O 1
ATOM 606 N N . ALA A 1 85 ? 6.958 6.144 -2.937 1.00 97.12 85 ALA A N 1
ATOM 607 C CA . ALA A 1 85 ? 7.578 7.238 -3.676 1.00 97.12 85 ALA A CA 1
ATOM 608 C C . ALA A 1 85 ? 9.109 7.120 -3.593 1.00 97.12 85 ALA A C 1
ATOM 610 O O . ALA A 1 85 ? 9.643 6.441 -2.712 1.00 97.12 85 ALA A O 1
ATOM 611 N N . ARG A 1 86 ? 9.824 7.762 -4.526 1.00 97.56 86 ARG A N 1
ATOM 612 C CA . ARG A 1 86 ? 11.289 7.889 -4.435 1.00 97.56 86 ARG A CA 1
ATOM 613 C C . ARG A 1 86 ? 11.656 8.875 -3.319 1.00 97.56 86 ARG A C 1
ATOM 615 O O . ARG A 1 86 ? 10.813 9.634 -2.861 1.00 97.56 86 ARG A O 1
ATOM 622 N N . ILE A 1 87 ? 12.909 8.823 -2.873 1.00 97.44 87 ILE A N 1
ATOM 623 C CA . ILE A 1 87 ? 13.450 9.786 -1.909 1.00 97.44 87 ILE A CA 1
ATOM 624 C C . ILE A 1 87 ? 13.665 11.129 -2.619 1.00 97.44 87 ILE A C 1
ATOM 626 O O . ILE A 1 87 ? 14.281 11.147 -3.688 1.00 97.44 87 ILE A O 1
ATOM 630 N N . GLY A 1 88 ? 13.223 12.215 -1.978 1.00 91.88 88 GLY A N 1
ATOM 631 C CA . GLY A 1 88 ? 13.224 13.573 -2.541 1.00 91.88 88 GLY A CA 1
ATOM 632 C C . GLY A 1 88 ? 11.974 13.881 -3.354 1.00 91.88 88 GLY A C 1
ATOM 633 O O . GLY A 1 88 ? 11.833 15.065 -3.715 1.00 91.88 88 GLY A O 1
#

Sequence (88 aa):
MTEARITGTERVKRGLAEMLKGGVIMDVVTPEQASMAEAAGAVAVMALERVPADIRRDGGVARMSDPAMIEGIKAAVTIPVMAKARIG

pLDDT: mean 95.75, std 6.86, range [51.94, 98.75]

Foldseek 3Di:
DDPDDDPDDPCNVVVVVVQQPPFAEEEDQALVVLLVCVVVPGQEYEYANDDPVVCVVVPDDGAWDDPVRQVRNVVSDDHYYHYDHDDD

Nearest PDB structures (foldseek):
  7nhe-assembly1_A-3  TM=1.001E+00  e=1.642E-09  Arabidopsis thaliana
  9dvf-assembly1_A  TM=9.993E-01  e=2.155E-09  Methanosarcina acetivorans C2A
  2nv2-assembly1_M  TM=9.596E-01  e=1.339E-09  Bacillus subtilis
  8qoc-assembly2_C  TM=1.001E+00  e=3.970E-09  Staphylococcus aureus
  4fiq-assembly1_A  TM=9.560E-01  e=1.259E-08  Pyrococcus horikoshii OT3

Radius of gyration: 15.55 Å; Cα contacts (8 Å, |Δi|>4): 107; chains: 1; bounding box: 39×39×32 Å